Protein AF-Q57YX7-F1 (afdb_monomer)

Solvent-accessible surface area (backbone atoms only — not comparable to full-atom values): 7434 Å² total; per-residue (Å²): 115,70,69,63,53,54,65,56,40,52,56,53,41,51,52,30,53,52,58,57,72,73,58,64,79,84,63,30,66,64,47,42,55,53,31,48,54,58,35,36,46,50,50,15,45,54,49,46,52,50,48,48,52,51,50,53,54,49,50,54,50,50,46,51,54,65,68,42,92,66,94,65,63,67,71,59,50,55,56,49,71,64,62,66,80,81,72,67,78,72,78,47,72,63,57,32,50,52,44,28,50,51,52,51,50,51,52,54,49,51,54,52,51,53,52,49,53,50,50,53,50,52,50,53,52,51,54,56,62,74,76,107

Secondary structure (DSSP, 8-state):
-HHHHHHHHHHHHHHHHHHHHS--TTTHHHHHHHHHHHHHHHHHHHHHHHHHHHHHHHHHHHHHHHHS-----HHHHHHHHH--GGGG--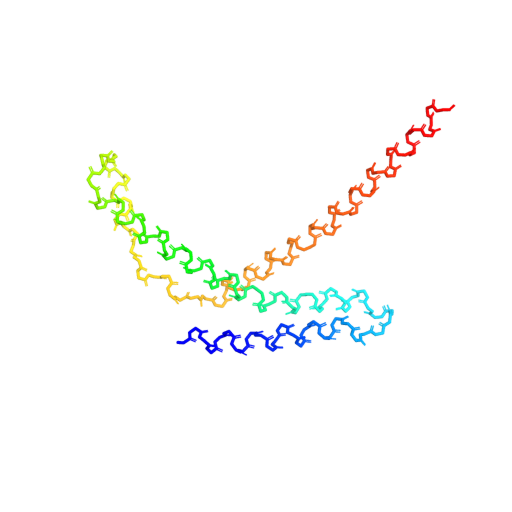--HHHHHHHHHHHHHHHHHHHHHHHHHHHHHHHHHHHHHHH-

Organism: Trypanosoma brucei brucei (strain 927/4 GUTat10.1) (NCBI:txid185431)

Mean predicted aligned error: 13.52 Å

Radius of gyration: 22.92 Å; Cα contacts (8 Å, |Δi|>4): 60; chains: 1; bounding box: 57×47×55 Å

Foldseek 3Di:
DVVVLVVVLVVQLVVLVVQLPPDDDPCNPVSNLVSVLSNLLSVLVVVLVVVLVVVLVVLVVLLVVLVPPDDDDVVSSVVSVVPDSPPSPPPDPVSSVVSSVVVSVVVVVVVVVVVVVVVVVVVVVVVVVVVD

Structure (mmCIF, N/CA/C/O backbone):
data_AF-Q57YX7-F1
#
_entry.id   AF-Q57YX7-F1
#
loop_
_atom_site.group_PDB
_atom_site.id
_atom_site.type_symbol
_atom_site.label_atom_id
_atom_site.label_alt_id
_atom_site.label_comp_id
_atom_site.label_asym_id
_atom_site.label_entity_id
_atom_site.label_seq_id
_atom_site.pdbx_PDB_ins_code
_atom_site.Cartn_x
_atom_site.Cartn_y
_atom_site.Cartn_z
_atom_site.occupancy
_atom_site.B_iso_or_equiv
_atom_site.auth_seq_id
_atom_site.auth_comp_id
_atom_site.auth_asym_id
_atom_site.auth_atom_id
_atom_site.pdbx_PDB_model_num
ATOM 1 N N . MET A 1 1 ? 3.135 -12.740 20.931 1.00 52.69 1 MET A N 1
ATOM 2 C CA . MET A 1 1 ? 3.314 -13.262 19.555 1.00 52.69 1 MET A CA 1
ATOM 3 C C . MET A 1 1 ? 3.850 -12.221 18.563 1.00 52.69 1 MET A C 1
ATOM 5 O O . MET A 1 1 ? 4.636 -12.606 17.712 1.00 52.69 1 MET A O 1
ATOM 9 N N . LEU A 1 2 ? 3.535 -10.921 18.698 1.00 52.19 2 LEU A N 1
ATOM 10 C CA . LEU A 1 2 ? 4.043 -9.844 17.817 1.00 52.19 2 LEU A CA 1
ATOM 11 C C . LEU A 1 2 ? 5.580 -9.764 17.696 1.00 52.19 2 LEU A C 1
ATOM 13 O O . LEU A 1 2 ? 6.093 -9.574 16.599 1.00 52.19 2 LEU A O 1
ATOM 17 N N . TRP A 1 3 ? 6.324 -9.986 18.786 1.00 59.34 3 TRP A N 1
ATOM 18 C CA . TRP A 1 3 ? 7.795 -9.944 18.768 1.00 59.34 3 TRP A CA 1
ATOM 19 C C . TRP A 1 3 ? 8.429 -10.977 17.824 1.00 59.34 3 TRP A C 1
ATOM 21 O O . TRP A 1 3 ? 9.420 -10.665 17.175 1.00 59.34 3 TRP A O 1
ATOM 31 N N . GLY A 1 4 ? 7.836 -12.171 17.693 1.00 61.03 4 GLY A N 1
ATOM 32 C CA . GLY A 1 4 ? 8.354 -13.221 16.807 1.00 61.03 4 GLY A CA 1
ATOM 33 C C . GLY A 1 4 ? 8.176 -12.903 15.320 1.00 61.03 4 GLY A C 1
ATOM 34 O O . GLY A 1 4 ? 9.020 -13.263 14.508 1.00 61.03 4 GLY A O 1
ATOM 35 N N . ALA A 1 5 ? 7.108 -12.183 14.959 1.00 58.38 5 ALA A N 1
ATOM 36 C CA . ALA A 1 5 ? 6.907 -11.722 13.588 1.00 58.38 5 ALA A CA 1
ATOM 37 C C . ALA A 1 5 ? 7.908 -10.615 13.225 1.00 58.38 5 ALA A C 1
ATOM 39 O O . ALA A 1 5 ? 8.499 -10.646 12.150 1.00 58.38 5 ALA A O 1
ATOM 40 N N . VAL A 1 6 ? 8.158 -9.672 14.141 1.00 63.16 6 VAL A N 1
ATOM 41 C CA . VAL A 1 6 ? 9.116 -8.574 13.919 1.00 63.16 6 VAL A CA 1
ATOM 42 C C . VAL A 1 6 ? 10.542 -9.105 13.740 1.00 63.16 6 VAL A C 1
ATOM 44 O O . VAL A 1 6 ? 11.239 -8.675 12.821 1.00 63.16 6 VAL A O 1
ATOM 47 N N . THR A 1 7 ? 10.969 -10.074 14.558 1.00 72.25 7 THR A N 1
ATOM 48 C CA . THR A 1 7 ? 12.319 -10.656 14.457 1.00 72.25 7 THR A CA 1
ATOM 49 C C . THR A 1 7 ? 12.520 -11.525 13.218 1.00 72.25 7 THR A C 1
ATOM 51 O O . THR A 1 7 ? 13.650 -11.618 12.752 1.00 72.25 7 THR A O 1
ATOM 54 N N . LEU A 1 8 ? 11.464 -12.127 12.657 1.00 66.88 8 LEU A N 1
ATOM 55 C CA . LEU A 1 8 ? 11.523 -12.864 11.386 1.00 66.88 8 LEU A CA 1
ATOM 56 C C . LEU A 1 8 ? 11.464 -11.944 10.159 1.00 66.88 8 LEU A C 1
ATOM 58 O O . LEU A 1 8 ? 12.133 -12.207 9.160 1.00 66.88 8 LEU A O 1
ATOM 62 N N . LEU A 1 9 ? 10.698 -10.852 10.225 1.00 64.06 9 LEU A N 1
ATOM 63 C CA . LEU A 1 9 ? 10.566 -9.906 9.113 1.00 64.06 9 LEU A CA 1
ATOM 64 C C . LEU A 1 9 ? 11.827 -9.060 8.922 1.00 64.06 9 LEU A C 1
ATOM 66 O O . LEU A 1 9 ? 12.225 -8.818 7.786 1.00 64.06 9 LEU A O 1
ATOM 70 N N . PHE A 1 10 ? 12.489 -8.651 10.007 1.00 67.88 10 PHE A N 1
ATOM 71 C CA . PHE A 1 10 ? 13.709 -7.844 9.939 1.00 67.88 10 PHE A CA 1
ATOM 72 C C . PHE A 1 10 ? 14.822 -8.461 9.059 1.00 67.88 10 PHE A C 1
ATOM 74 O O . PHE A 1 10 ? 15.262 -7.793 8.120 1.00 67.88 10 PHE A O 1
ATOM 81 N N . PRO A 1 11 ? 15.254 -9.725 9.256 1.00 65.75 11 PRO A N 1
ATOM 82 C CA . PRO A 1 11 ? 16.269 -10.339 8.406 1.00 65.75 11 PRO A CA 1
ATOM 83 C C . PRO A 1 11 ? 15.773 -10.571 6.976 1.00 65.75 11 PRO A C 1
ATOM 85 O O . PRO A 1 11 ? 16.565 -10.432 6.050 1.00 65.75 11 PRO A O 1
ATOM 88 N N . ALA A 1 12 ? 14.484 -10.861 6.757 1.00 66.00 12 ALA A N 1
ATOM 89 C CA . ALA A 1 12 ? 13.934 -10.999 5.406 1.00 66.00 12 ALA A CA 1
ATOM 90 C C . ALA A 1 12 ? 14.027 -9.680 4.614 1.00 66.00 12 ALA A C 1
ATOM 92 O O . ALA A 1 12 ? 14.456 -9.679 3.458 1.00 66.00 12 ALA A O 1
ATOM 93 N N . VAL A 1 13 ? 13.710 -8.546 5.255 1.00 66.56 13 VAL A N 1
ATOM 94 C CA . VAL A 1 13 ? 13.879 -7.205 4.669 1.00 66.56 13 VAL A CA 1
ATOM 95 C C . VAL A 1 13 ? 15.354 -6.937 4.371 1.00 66.56 13 VAL A C 1
ATOM 97 O O . VAL A 1 13 ? 15.687 -6.570 3.245 1.00 66.56 13 VAL A O 1
ATOM 100 N N . VAL A 1 14 ? 16.251 -7.171 5.335 1.00 69.88 14 VAL A N 1
ATOM 101 C CA . VAL A 1 14 ? 17.695 -6.926 5.166 1.00 69.88 14 VAL A CA 1
ATOM 102 C C . VAL A 1 14 ? 18.287 -7.788 4.048 1.00 69.88 14 VAL A C 1
ATOM 104 O O . VAL A 1 14 ? 19.006 -7.268 3.199 1.00 69.88 14 VAL A O 1
ATOM 107 N N . MET A 1 15 ? 17.952 -9.079 3.987 1.00 63.69 15 MET A N 1
ATOM 108 C CA . MET A 1 15 ? 18.441 -9.980 2.938 1.00 63.69 15 MET A CA 1
ATOM 109 C C . MET A 1 15 ? 17.935 -9.578 1.553 1.00 63.69 15 MET A C 1
ATOM 111 O O . MET A 1 15 ? 18.705 -9.610 0.593 1.00 63.69 15 MET A O 1
ATOM 115 N N . SER A 1 16 ? 16.675 -9.141 1.443 1.00 61.75 16 SER A N 1
ATOM 116 C CA . SER A 1 16 ? 16.149 -8.611 0.181 1.00 61.75 16 SER A CA 1
ATOM 117 C C . SER A 1 16 ? 16.910 -7.354 -0.261 1.00 61.75 16 SER A C 1
ATOM 119 O O . SER A 1 16 ? 17.285 -7.243 -1.426 1.00 61.75 16 SER A O 1
ATOM 121 N N . LEU A 1 17 ? 17.239 -6.459 0.680 1.00 62.88 17 LEU A N 1
ATOM 122 C CA . LEU A 1 17 ? 17.998 -5.235 0.425 1.00 62.88 17 LEU A CA 1
ATOM 123 C C . LEU A 1 17 ? 19.444 -5.527 -0.010 1.00 62.88 17 LEU A C 1
ATOM 125 O O . LEU A 1 17 ? 19.944 -4.893 -0.936 1.00 62.88 17 LEU A O 1
ATOM 129 N N . LEU A 1 18 ? 20.101 -6.510 0.614 1.00 62.12 18 LEU A N 1
ATOM 130 C CA . LEU A 1 18 ? 21.451 -6.949 0.242 1.00 62.12 18 LEU A CA 1
ATOM 131 C C . LEU A 1 18 ? 21.494 -7.563 -1.166 1.00 62.12 18 LEU A C 1
ATOM 133 O O . LEU A 1 18 ? 22.437 -7.324 -1.918 1.00 62.12 18 LEU A O 1
ATOM 137 N N . PHE A 1 19 ? 20.455 -8.304 -1.562 1.00 57.97 19 PHE A N 1
ATOM 138 C CA . PHE A 1 19 ? 20.348 -8.828 -2.927 1.00 57.97 19 PHE A CA 1
ATOM 139 C C . PHE A 1 19 ? 20.204 -7.714 -3.977 1.00 57.97 19 PHE A C 1
ATOM 141 O O . PHE A 1 19 ? 20.759 -7.835 -5.069 1.00 57.97 19 PHE A O 1
ATOM 148 N N . ILE A 1 20 ? 19.523 -6.607 -3.646 1.00 57.12 20 ILE A N 1
ATOM 149 C CA . ILE A 1 20 ? 19.394 -5.433 -4.531 1.00 57.12 20 ILE A CA 1
ATOM 150 C C . ILE A 1 20 ? 20.761 -4.781 -4.791 1.00 57.12 20 ILE A C 1
ATOM 152 O O . ILE A 1 20 ? 21.021 -4.309 -5.901 1.00 57.12 20 ILE A O 1
ATOM 156 N N . THR A 1 21 ? 21.640 -4.729 -3.786 1.00 60.44 21 THR A N 1
ATOM 157 C CA . THR A 1 21 ? 22.908 -3.989 -3.881 1.00 60.44 21 THR A CA 1
ATOM 158 C C . THR A 1 21 ? 24.044 -4.785 -4.530 1.00 60.44 21 THR A C 1
ATOM 160 O O . THR A 1 21 ? 24.915 -4.167 -5.140 1.00 60.44 21 THR A O 1
ATOM 163 N N . ALA A 1 22 ? 24.033 -6.122 -4.463 1.00 57.44 22 ALA A N 1
ATOM 164 C CA . ALA A 1 22 ? 25.165 -6.965 -4.874 1.00 57.44 22 ALA A CA 1
ATOM 165 C C . ALA A 1 22 ? 25.178 -7.435 -6.356 1.00 57.44 22 ALA A C 1
ATOM 167 O O . ALA A 1 22 ? 26.126 -8.098 -6.772 1.00 57.44 22 ALA A O 1
ATOM 168 N N . GLY A 1 23 ? 24.158 -7.130 -7.171 1.00 45.78 23 GLY A N 1
ATOM 169 C CA . GLY A 1 23 ? 23.998 -7.691 -8.530 1.00 45.78 23 GLY A CA 1
ATOM 170 C C . GLY A 1 23 ? 24.662 -6.925 -9.698 1.00 45.78 23 GLY A C 1
ATOM 171 O O . GLY A 1 23 ? 24.572 -5.700 -9.793 1.00 45.78 23 GLY A O 1
ATOM 172 N N . VAL A 1 24 ? 25.259 -7.688 -10.628 1.00 48.38 24 VAL A N 1
ATOM 173 C CA . VAL A 1 24 ? 25.961 -7.314 -11.887 1.00 48.38 24 VAL A CA 1
ATOM 174 C C . VAL A 1 24 ? 25.090 -6.462 -12.857 1.00 48.38 24 VAL A C 1
ATOM 176 O O . VAL A 1 24 ? 23.893 -6.728 -12.978 1.00 48.38 24 VAL A O 1
ATOM 179 N N . PRO A 1 25 ? 25.659 -5.456 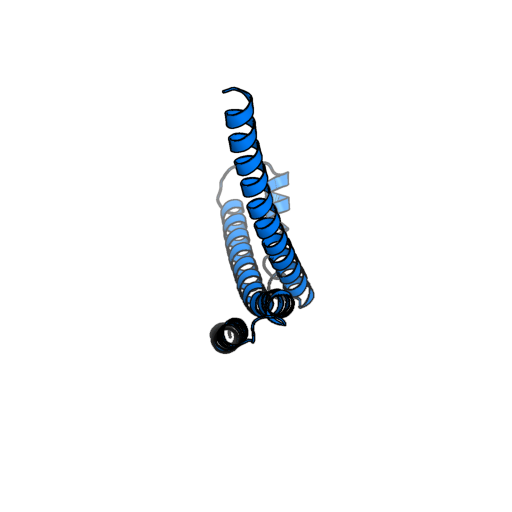-13.573 1.00 55.25 25 PRO A N 1
ATOM 180 C CA . PRO A 1 25 ? 24.955 -4.306 -14.181 1.00 55.25 25 PRO A CA 1
ATOM 181 C C . PRO A 1 25 ? 23.900 -4.549 -15.277 1.00 55.25 25 PRO A C 1
ATOM 183 O O . PRO A 1 25 ? 22.937 -3.782 -15.318 1.00 55.25 25 PRO A O 1
ATOM 186 N N . ASP A 1 26 ? 24.014 -5.575 -16.125 1.00 54.81 26 ASP A N 1
ATOM 187 C CA . ASP A 1 26 ? 23.088 -5.740 -17.269 1.00 54.81 26 ASP A CA 1
ATOM 188 C C . ASP A 1 26 ? 21.856 -6.600 -16.951 1.00 54.81 26 ASP A C 1
ATOM 190 O O . ASP A 1 26 ? 20.750 -6.326 -17.415 1.00 54.81 26 ASP A O 1
ATOM 194 N N . ILE A 1 27 ? 22.001 -7.565 -16.042 1.00 55.97 27 ILE A N 1
ATOM 195 C CA . ILE A 1 27 ? 20.887 -8.316 -15.431 1.00 55.97 27 ILE A CA 1
ATOM 196 C C . ILE A 1 27 ? 20.129 -7.430 -14.413 1.00 55.97 27 ILE A C 1
ATOM 198 O O . ILE A 1 27 ? 18.989 -7.695 -14.021 1.00 55.97 27 ILE A O 1
ATOM 202 N N . ARG A 1 28 ? 20.745 -6.306 -14.029 1.00 54.97 28 ARG A N 1
ATOM 203 C CA . ARG A 1 28 ? 20.338 -5.422 -12.940 1.00 54.97 28 ARG A CA 1
ATOM 204 C C . ARG A 1 28 ? 18.965 -4.794 -13.136 1.00 54.97 28 ARG A C 1
ATOM 206 O O . ARG A 1 28 ? 18.262 -4.674 -12.153 1.00 54.97 28 ARG A O 1
ATOM 213 N N . ARG A 1 29 ? 18.516 -4.416 -14.341 1.00 62.75 29 ARG A N 1
ATOM 214 C CA . ARG A 1 29 ? 17.202 -3.736 -14.473 1.00 62.75 29 ARG A CA 1
ATOM 215 C C . ARG A 1 29 ? 16.024 -4.654 -14.136 1.00 62.75 29 ARG A C 1
ATOM 217 O O . ARG A 1 29 ? 15.197 -4.286 -13.308 1.00 62.75 29 ARG A O 1
ATOM 224 N N . CYS A 1 30 ? 15.974 -5.851 -14.727 1.00 57.94 30 CYS A N 1
ATOM 225 C CA . CYS A 1 30 ? 14.940 -6.834 -14.382 1.00 57.94 30 CYS A CA 1
ATOM 226 C C . CYS A 1 30 ? 15.098 -7.302 -12.934 1.00 57.94 30 CYS A C 1
ATOM 228 O O . CYS A 1 30 ? 14.123 -7.301 -12.185 1.00 57.94 30 CYS A O 1
ATOM 230 N N . CYS A 1 31 ? 16.328 -7.615 -12.510 1.00 65.88 31 CYS A N 1
ATOM 231 C CA . CYS A 1 31 ? 16.569 -8.057 -11.142 1.00 65.88 31 CYS A CA 1
ATOM 232 C C . CYS A 1 31 ? 16.252 -6.985 -10.103 1.00 65.88 31 CYS A C 1
ATOM 234 O O . CYS A 1 31 ? 15.700 -7.339 -9.076 1.00 65.88 31 CYS A O 1
ATOM 236 N N . ILE A 1 32 ? 16.490 -5.694 -10.357 1.00 69.56 32 ILE A N 1
ATOM 237 C CA . ILE A 1 32 ? 16.100 -4.618 -9.435 1.00 69.56 32 ILE A CA 1
ATOM 238 C C . ILE A 1 32 ? 14.590 -4.672 -9.204 1.00 69.56 32 ILE A C 1
ATOM 240 O O . ILE A 1 32 ? 14.168 -4.664 -8.055 1.00 69.56 32 ILE A O 1
ATOM 244 N N . HIS A 1 33 ? 13.771 -4.781 -10.254 1.00 69.88 33 HIS A N 1
ATOM 245 C CA . HIS A 1 33 ? 12.316 -4.824 -10.084 1.00 69.88 33 HIS A CA 1
ATOM 246 C C . HIS A 1 33 ? 11.838 -6.107 -9.396 1.00 69.88 33 HIS A C 1
ATOM 248 O O . HIS A 1 33 ? 10.981 -6.035 -8.516 1.00 69.88 33 HIS A O 1
ATOM 254 N N . SER A 1 34 ? 12.417 -7.265 -9.730 1.00 66.81 34 SER A N 1
ATOM 255 C CA . SER A 1 34 ? 12.120 -8.526 -9.037 1.00 66.81 34 SER A CA 1
ATOM 256 C C . SER A 1 34 ? 12.543 -8.491 -7.567 1.00 66.81 34 SER A C 1
ATOM 258 O O . SER A 1 34 ? 11.807 -8.957 -6.701 1.00 66.81 34 SER A O 1
ATOM 260 N N . CYS A 1 35 ? 13.698 -7.904 -7.259 1.00 71.38 35 CYS A N 1
ATOM 261 C CA . CYS A 1 35 ? 14.178 -7.749 -5.893 1.00 71.38 35 CYS A CA 1
ATOM 262 C C . CYS A 1 35 ? 13.342 -6.729 -5.113 1.00 71.38 35 CYS A C 1
ATOM 264 O O . CYS A 1 35 ? 13.063 -6.960 -3.942 1.00 71.38 35 CYS A O 1
ATOM 266 N N . VAL A 1 36 ? 12.882 -5.647 -5.749 1.00 75.56 36 VAL A N 1
ATOM 267 C CA . VAL A 1 36 ? 11.915 -4.723 -5.142 1.00 75.56 36 VAL A CA 1
ATOM 268 C C . VAL A 1 36 ? 10.613 -5.461 -4.842 1.00 75.56 36 VAL A C 1
ATOM 270 O O . VAL A 1 36 ? 10.130 -5.372 -3.721 1.00 75.56 36 VAL A O 1
ATOM 273 N N . ALA A 1 37 ? 10.080 -6.253 -5.778 1.00 71.38 37 ALA A N 1
ATOM 274 C CA . ALA A 1 37 ? 8.886 -7.060 -5.529 1.00 71.38 37 ALA A CA 1
ATOM 275 C C . ALA A 1 37 ? 9.075 -8.007 -4.329 1.00 71.38 37 ALA A C 1
ATOM 277 O O . ALA A 1 37 ? 8.206 -8.080 -3.464 1.00 71.38 37 ALA A O 1
ATOM 278 N N . ALA A 1 38 ? 10.232 -8.669 -4.228 1.00 71.25 38 ALA A N 1
ATOM 279 C CA . ALA A 1 38 ? 10.565 -9.523 -3.089 1.00 71.25 38 ALA A CA 1
ATOM 280 C C . ALA A 1 38 ? 10.681 -8.736 -1.770 1.00 71.25 38 ALA A C 1
ATOM 282 O O . ALA A 1 38 ? 10.177 -9.187 -0.743 1.00 71.25 38 ALA A O 1
ATOM 283 N N . ALA A 1 39 ? 11.289 -7.546 -1.794 1.00 78.88 39 ALA A N 1
ATOM 284 C CA . ALA A 1 39 ? 11.416 -6.660 -0.635 1.00 78.88 39 ALA A CA 1
ATOM 285 C C . ALA A 1 39 ? 10.070 -6.069 -0.180 1.00 78.88 39 ALA A C 1
ATOM 287 O O . ALA A 1 39 ? 9.888 -5.760 0.999 1.00 78.88 39 ALA A O 1
ATOM 288 N N . LEU A 1 40 ? 9.106 -5.937 -1.095 1.00 78.75 40 LEU A N 1
ATOM 289 C CA . LEU A 1 40 ? 7.767 -5.447 -0.784 1.00 78.75 40 LEU A CA 1
ATOM 290 C C . LEU A 1 40 ? 6.918 -6.470 -0.030 1.00 78.75 40 LEU A C 1
ATOM 292 O O . LEU A 1 40 ? 6.008 -6.059 0.676 1.00 78.75 40 LEU A O 1
ATOM 296 N N . VAL A 1 41 ? 7.205 -7.773 -0.119 1.00 74.75 41 VAL A N 1
ATOM 297 C CA . VAL A 1 41 ? 6.446 -8.806 0.610 1.00 74.75 41 VAL A CA 1
ATOM 298 C C . VAL A 1 41 ? 6.509 -8.614 2.133 1.00 74.75 41 VAL A C 1
ATOM 300 O O . VAL A 1 41 ? 5.451 -8.496 2.752 1.00 74.75 41 VAL A O 1
ATOM 303 N N . PRO A 1 42 ? 7.688 -8.536 2.783 1.00 78.44 42 PRO A N 1
ATOM 304 C CA . PRO A 1 42 ? 7.738 -8.294 4.222 1.00 78.44 42 PRO A CA 1
ATOM 305 C C . PRO A 1 42 ? 7.198 -6.908 4.600 1.00 78.44 42 PRO A C 1
ATOM 307 O O . PRO A 1 42 ? 6.587 -6.760 5.658 1.00 78.44 42 PRO A O 1
ATOM 310 N N . LEU A 1 43 ? 7.361 -5.905 3.729 1.00 82.19 43 LEU A N 1
ATOM 311 C CA . LEU A 1 43 ? 6.750 -4.592 3.931 1.00 82.19 43 LEU A CA 1
ATOM 312 C C . LEU A 1 43 ? 5.218 -4.679 3.905 1.00 82.19 43 LEU A C 1
ATOM 314 O O . LEU A 1 43 ? 4.563 -4.078 4.748 1.00 82.19 43 LEU A O 1
ATOM 318 N N . ALA A 1 44 ? 4.647 -5.461 2.991 1.00 80.00 44 ALA A N 1
ATOM 319 C CA . ALA A 1 44 ? 3.214 -5.693 2.896 1.00 80.00 44 ALA A CA 1
ATOM 320 C C . ALA A 1 44 ? 2.672 -6.382 4.145 1.00 80.00 44 ALA A C 1
ATOM 322 O O . ALA A 1 44 ? 1.629 -5.978 4.645 1.00 80.00 44 ALA A O 1
ATOM 323 N N . VAL A 1 45 ? 3.399 -7.362 4.692 1.00 80.50 45 VAL A N 1
ATOM 324 C CA . VAL A 1 45 ? 3.049 -7.984 5.978 1.00 80.50 45 VAL A CA 1
ATOM 325 C C . VAL A 1 45 ? 3.030 -6.935 7.089 1.00 80.50 45 VAL A C 1
ATOM 327 O O . VAL A 1 45 ? 2.058 -6.856 7.835 1.00 80.50 45 VAL A O 1
ATOM 330 N N . LEU A 1 46 ? 4.071 -6.102 7.190 1.00 84.94 46 LEU A N 1
ATOM 331 C CA . LEU A 1 46 ? 4.152 -5.059 8.214 1.00 84.94 46 LEU A CA 1
ATOM 332 C C . LEU A 1 46 ? 3.011 -4.040 8.088 1.00 84.94 46 LEU A C 1
ATOM 334 O O . LEU A 1 46 ? 2.384 -3.689 9.085 1.00 84.94 46 LEU A O 1
ATOM 338 N N . VAL A 1 47 ? 2.727 -3.589 6.865 1.00 83.94 47 VAL A N 1
ATOM 339 C CA . VAL A 1 47 ? 1.633 -2.657 6.569 1.00 83.94 47 VAL A CA 1
ATOM 340 C C . VAL A 1 47 ? 0.286 -3.294 6.882 1.00 83.94 47 VAL A C 1
ATOM 342 O O . VAL A 1 47 ? -0.535 -2.655 7.529 1.00 83.94 47 VAL A O 1
ATOM 345 N N . ALA A 1 48 ? 0.062 -4.549 6.494 1.00 83.69 48 ALA A N 1
ATOM 346 C CA . ALA A 1 48 ? -1.187 -5.247 6.763 1.00 83.69 48 ALA A CA 1
ATOM 347 C C . ALA A 1 48 ? -1.417 -5.411 8.275 1.00 83.69 48 ALA A C 1
ATOM 349 O O . ALA A 1 48 ? -2.492 -5.076 8.759 1.00 83.69 48 ALA A O 1
ATOM 350 N N . ILE A 1 49 ? -0.385 -5.794 9.038 1.00 84.50 49 ILE A N 1
ATOM 351 C CA . ILE A 1 49 ? -0.440 -5.830 10.509 1.00 84.50 49 ILE A CA 1
ATOM 352 C C . ILE A 1 49 ? -0.744 -4.437 11.078 1.00 84.50 49 ILE A C 1
ATOM 354 O O . ILE A 1 49 ? -1.600 -4.303 11.950 1.00 84.50 49 ILE A O 1
ATOM 358 N N . GLY A 1 50 ? -0.066 -3.395 10.590 1.00 83.38 50 GLY A N 1
ATOM 359 C CA . GLY A 1 50 ? -0.295 -2.019 11.030 1.00 83.38 50 GLY A CA 1
ATOM 360 C C . GLY A 1 50 ? -1.724 -1.543 10.764 1.00 83.38 50 GLY A C 1
ATOM 361 O O . GLY A 1 50 ? -2.340 -0.943 11.641 1.00 83.38 50 GLY A O 1
ATOM 362 N N . ILE A 1 51 ? -2.274 -1.865 9.590 1.00 84.75 51 ILE A N 1
ATOM 363 C CA . ILE A 1 51 ? -3.664 -1.580 9.225 1.00 84.75 51 ILE A CA 1
ATOM 364 C C . ILE A 1 51 ? -4.619 -2.348 10.139 1.00 84.75 51 ILE A C 1
ATOM 366 O O . ILE A 1 51 ? -5.546 -1.740 10.664 1.00 84.75 51 ILE A O 1
ATOM 370 N N . SER A 1 52 ? -4.386 -3.640 10.387 1.00 83.69 52 SER A N 1
ATOM 371 C CA . SER A 1 52 ? -5.218 -4.435 11.299 1.00 83.69 52 SER A CA 1
ATOM 372 C C . SER A 1 52 ? -5.252 -3.835 12.705 1.00 83.69 52 SER A C 1
ATOM 374 O O . SER A 1 52 ? -6.328 -3.689 13.275 1.00 83.69 52 SER A O 1
ATOM 376 N N . ILE A 1 53 ? -4.098 -3.421 13.241 1.00 85.50 53 ILE A N 1
ATOM 377 C CA . ILE A 1 53 ? -4.012 -2.770 14.556 1.00 85.50 53 ILE A CA 1
ATOM 378 C C . ILE A 1 53 ? -4.735 -1.417 14.542 1.00 85.50 53 ILE A C 1
ATOM 380 O O . ILE A 1 53 ? -5.486 -1.110 15.463 1.00 85.50 53 ILE A O 1
ATOM 384 N N . ALA A 1 54 ? -4.534 -0.599 13.507 1.00 85.12 54 ALA A N 1
ATOM 385 C CA . ALA A 1 54 ? -5.177 0.709 13.406 1.00 85.12 54 ALA A CA 1
ATOM 386 C C . ALA A 1 54 ? -6.705 0.599 13.278 1.00 85.12 54 ALA A C 1
ATOM 388 O O . ALA A 1 54 ? -7.429 1.383 13.890 1.00 85.12 54 ALA A O 1
ATOM 389 N N . LEU A 1 55 ? -7.197 -0.378 12.511 1.00 83.81 55 LEU A N 1
ATOM 390 C CA . LEU A 1 55 ? -8.625 -0.655 12.371 1.00 83.81 55 LEU A CA 1
ATOM 391 C C . LEU A 1 55 ? -9.233 -1.141 13.686 1.00 83.81 55 LEU A C 1
ATOM 393 O O . LEU A 1 55 ? -10.290 -0.646 14.063 1.00 83.81 55 LEU A O 1
ATOM 397 N N . ASP A 1 56 ? -8.552 -2.038 14.402 1.00 84.88 56 ASP A N 1
ATOM 398 C CA . ASP A 1 56 ? -8.976 -2.498 15.728 1.00 84.88 56 ASP A CA 1
ATOM 399 C C . ASP A 1 56 ? -9.114 -1.320 16.711 1.00 84.88 56 ASP A C 1
ATOM 401 O O . ASP A 1 56 ? -10.173 -1.112 17.303 1.00 84.88 56 ASP A O 1
ATOM 405 N N . GLN A 1 57 ? -8.099 -0.451 16.784 1.00 85.56 57 GLN A N 1
ATOM 406 C CA . GLN A 1 57 ? -8.139 0.759 17.616 1.00 85.56 57 GLN A CA 1
ATOM 407 C C . GLN A 1 57 ? -9.247 1.736 17.193 1.00 85.56 57 GLN A C 1
ATOM 409 O O . GLN A 1 57 ? -9.923 2.317 18.042 1.00 85.56 57 GLN A O 1
ATOM 414 N N . CYS A 1 58 ? -9.460 1.910 15.888 1.00 83.44 58 CYS A N 1
ATOM 415 C CA . CYS A 1 58 ? -10.512 2.775 15.357 1.00 83.44 58 CYS A CA 1
ATOM 416 C C . CYS A 1 58 ? -11.909 2.255 15.721 1.00 83.44 58 CYS A C 1
ATOM 418 O O . CYS A 1 58 ? -12.772 3.032 16.124 1.00 83.44 58 CYS A O 1
ATOM 420 N N . ILE A 1 59 ? -12.128 0.943 15.633 1.00 83.50 59 ILE A N 1
ATOM 421 C CA . ILE A 1 59 ? -13.406 0.312 15.977 1.00 83.50 59 ILE A CA 1
ATOM 422 C C . ILE A 1 59 ? -13.665 0.398 17.475 1.00 83.50 59 ILE A C 1
ATOM 424 O O . ILE A 1 59 ? -14.772 0.759 17.871 1.00 83.50 59 ILE A O 1
ATOM 428 N N . LEU A 1 60 ? -12.652 0.146 18.308 1.00 84.62 60 LEU A N 1
ATOM 429 C CA . LEU A 1 60 ? -12.756 0.345 19.754 1.00 84.62 60 LEU A CA 1
ATOM 430 C C . LEU A 1 60 ? -13.120 1.796 20.092 1.00 84.62 60 LEU A C 1
ATOM 432 O O . LEU A 1 60 ? -14.030 2.030 20.886 1.00 84.62 60 LEU A O 1
ATOM 436 N N . TYR A 1 61 ? -12.473 2.767 19.441 1.00 82.94 61 TYR A N 1
ATOM 437 C CA . TYR A 1 61 ? -12.783 4.185 19.615 1.00 82.94 61 TYR A CA 1
ATOM 438 C C . TYR A 1 61 ? -14.210 4.535 19.171 1.00 82.94 61 TYR A C 1
ATOM 440 O O . TYR A 1 61 ? -14.931 5.220 19.893 1.00 82.94 61 TYR A O 1
ATOM 448 N N . LEU A 1 62 ? -14.647 4.046 18.007 1.00 82.56 62 LEU A N 1
ATOM 449 C CA . LEU A 1 62 ? -16.000 4.265 17.485 1.00 82.56 62 LEU A CA 1
ATOM 450 C C . LEU A 1 62 ? -17.073 3.644 18.384 1.00 82.56 62 LEU A C 1
ATOM 452 O O . LEU A 1 62 ? -18.120 4.254 18.602 1.00 82.56 62 LEU A O 1
ATOM 456 N N . HIS A 1 63 ? -16.814 2.453 18.922 1.00 82.31 63 HIS A N 1
ATOM 457 C CA . HIS A 1 63 ? -17.727 1.766 19.832 1.00 82.31 63 HIS A CA 1
ATOM 458 C C . HIS A 1 63 ? -17.847 2.493 21.171 1.00 82.31 63 HIS A C 1
ATOM 460 O O . HIS A 1 63 ? -18.954 2.664 21.685 1.00 82.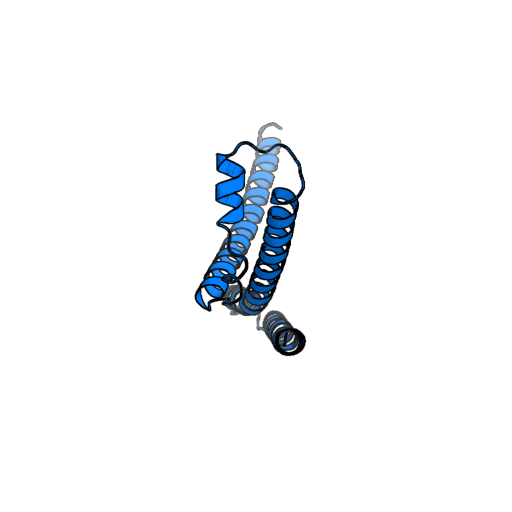31 63 HIS A O 1
ATOM 466 N N . GLU A 1 64 ? -16.730 2.984 21.712 1.00 83.75 64 GLU A N 1
ATOM 467 C CA . GLU A 1 64 ? -16.731 3.818 22.916 1.00 83.75 64 GLU A CA 1
ATOM 468 C C . GLU A 1 64 ? -17.444 5.155 22.667 1.00 83.75 64 GLU A C 1
ATOM 470 O O . GLU A 1 64 ? -18.291 5.569 23.459 1.00 83.75 64 GLU A O 1
ATOM 475 N N . ALA A 1 65 ? -17.207 5.793 21.516 1.00 80.94 65 ALA A N 1
ATOM 476 C CA . ALA A 1 65 ? -17.904 7.013 21.120 1.00 80.94 65 ALA A CA 1
ATOM 477 C C . ALA A 1 65 ? -19.423 6.796 20.987 1.00 80.94 65 ALA A C 1
ATOM 479 O O . ALA A 1 65 ? -20.198 7.640 21.433 1.00 80.94 65 ALA A O 1
ATOM 480 N N . ALA A 1 66 ? -19.861 5.658 20.440 1.00 77.56 66 ALA A N 1
ATOM 481 C CA . ALA A 1 66 ? -21.2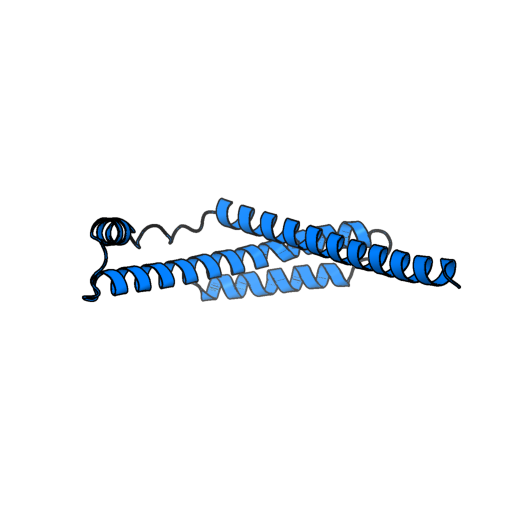77 5.293 20.339 1.00 77.56 66 ALA A CA 1
ATOM 482 C C . ALA A 1 66 ? -21.933 4.975 21.698 1.00 77.56 66 ALA A C 1
ATOM 484 O O . ALA A 1 66 ? -23.157 5.086 21.838 1.00 77.56 66 ALA A O 1
ATOM 485 N N . ARG A 1 67 ? -21.144 4.551 22.695 1.00 76.56 67 ARG A N 1
ATOM 486 C CA . ARG A 1 67 ? -21.595 4.372 24.086 1.00 76.56 67 ARG A CA 1
ATOM 487 C C . ARG A 1 67 ? -21.644 5.687 24.850 1.00 76.56 67 ARG A C 1
ATOM 489 O O . ARG A 1 67 ? -22.541 5.866 25.674 1.00 76.56 67 ARG A O 1
ATOM 496 N N . SER A 1 68 ? -20.707 6.592 24.581 1.00 77.38 68 SER A N 1
ATOM 497 C CA . SER A 1 68 ? -20.709 7.928 25.166 1.00 77.38 68 SER A CA 1
ATOM 498 C C . SER A 1 68 ? -21.970 8.686 24.731 1.00 77.38 68 SER A C 1
ATOM 500 O O . SER A 1 68 ? -22.436 8.541 23.603 1.00 77.38 68 SER A O 1
ATOM 502 N N . ALA A 1 69 ? -22.565 9.461 25.641 1.00 64.75 69 ALA A N 1
ATOM 503 C CA . ALA A 1 69 ? -23.905 10.048 25.519 1.00 64.75 69 ALA A CA 1
ATOM 504 C C . ALA A 1 69 ? -24.037 11.191 24.483 1.00 64.75 69 ALA A C 1
ATOM 506 O O . ALA A 1 69 ? -24.815 12.126 24.675 1.00 64.75 69 ALA A O 1
ATOM 507 N N . ILE A 1 70 ? -23.281 11.145 23.387 1.00 69.06 70 ILE A N 1
ATOM 508 C CA . ILE A 1 70 ? -23.401 12.092 22.284 1.00 69.06 70 ILE A CA 1
ATOM 509 C C . ILE A 1 70 ? -24.693 11.757 21.518 1.00 69.06 70 ILE A C 1
ATOM 511 O O . ILE A 1 70 ? -24.872 10.609 21.100 1.00 69.06 70 ILE A O 1
ATOM 515 N N . PRO A 1 71 ? -25.611 12.722 21.315 1.00 68.00 71 PRO A N 1
ATOM 516 C CA . PRO A 1 71 ? -26.833 12.495 20.555 1.00 68.00 71 PRO A CA 1
ATOM 517 C C . PRO A 1 71 ? -26.489 12.211 19.088 1.00 68.00 71 PRO A C 1
ATOM 519 O O . PRO A 1 71 ? -26.268 13.119 18.291 1.00 68.00 71 PRO A O 1
ATOM 522 N N . GLN A 1 72 ? -26.426 10.930 18.732 1.00 61.38 72 GLN A N 1
ATOM 523 C CA . GLN A 1 72 ? -26.301 10.465 17.356 1.00 61.38 72 GLN A CA 1
ATOM 524 C C . GLN A 1 72 ? -27.673 10.049 16.809 1.00 61.38 72 GLN A C 1
ATOM 526 O O . GLN A 1 72 ? -28.503 9.528 17.562 1.00 61.38 72 GLN A O 1
ATOM 531 N N . PRO A 1 73 ? -27.931 10.235 15.501 1.00 74.69 73 PRO A N 1
ATOM 532 C CA . PRO A 1 73 ? -29.165 9.765 14.888 1.00 74.69 73 PRO A CA 1
ATOM 533 C C . PRO A 1 73 ? -29.270 8.231 15.027 1.00 74.69 73 PRO A C 1
ATOM 535 O O . PRO A 1 73 ? -28.276 7.526 14.815 1.00 74.69 73 PRO A O 1
ATOM 538 N N . PRO A 1 74 ? -30.464 7.691 15.350 1.00 72.81 74 PRO A N 1
ATOM 539 C CA . PRO A 1 74 ? -30.662 6.272 15.652 1.00 72.81 74 PRO A CA 1
ATOM 540 C C . PRO A 1 74 ? -30.080 5.288 14.619 1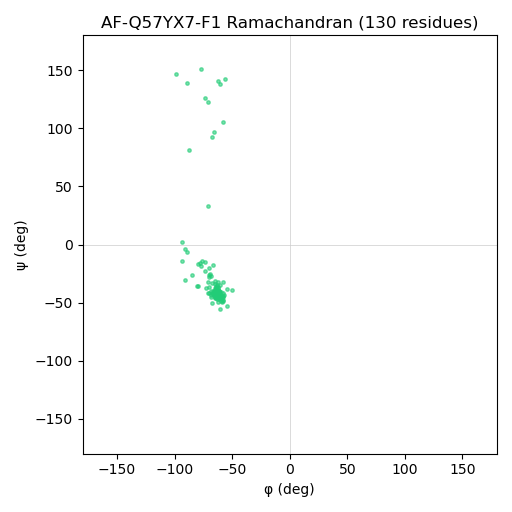.00 72.81 74 PRO A C 1
ATOM 542 O O . PRO A 1 74 ? -29.494 4.296 15.060 1.00 72.81 74 PRO A O 1
ATOM 545 N N . PRO A 1 75 ? -30.138 5.517 13.284 1.00 78.62 75 PRO A N 1
ATOM 546 C CA . PRO A 1 75 ? -29.560 4.562 12.336 1.00 78.62 75 PRO A CA 1
ATOM 547 C C . PRO A 1 75 ? -28.042 4.408 12.486 1.00 78.62 75 PRO A C 1
ATOM 549 O O . PRO A 1 75 ? -27.534 3.298 12.341 1.00 78.62 75 PRO A O 1
ATOM 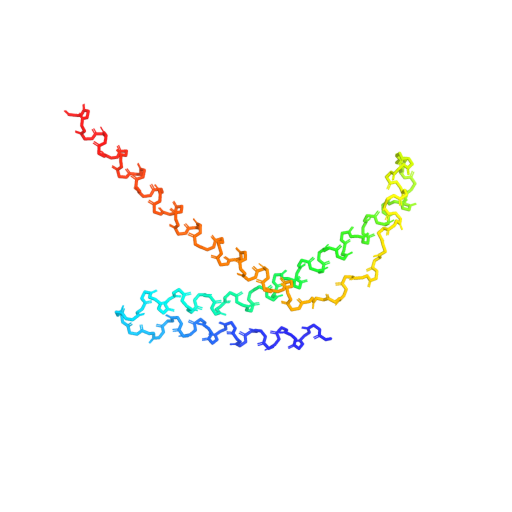552 N N . LEU A 1 76 ? -27.317 5.483 12.824 1.00 73.25 76 LEU A N 1
ATOM 553 C CA . LEU A 1 76 ? -25.861 5.424 12.989 1.00 73.25 76 LEU A CA 1
ATOM 554 C C . LEU A 1 76 ? -25.480 4.640 14.239 1.00 73.25 76 LEU A C 1
ATOM 556 O O . LEU A 1 76 ? -24.593 3.794 14.184 1.00 73.25 76 LEU A O 1
ATOM 560 N N . ARG A 1 77 ? -26.195 4.852 15.348 1.00 71.06 77 ARG A N 1
ATOM 561 C CA . ARG A 1 77 ? -25.939 4.120 16.592 1.00 71.06 77 ARG A CA 1
ATOM 562 C C . ARG A 1 77 ? -26.148 2.614 16.419 1.00 71.06 77 ARG A C 1
ATOM 564 O O . ARG A 1 77 ? -25.341 1.829 16.907 1.00 71.06 77 ARG A O 1
ATOM 571 N N . HIS A 1 78 ? -27.201 2.206 15.708 1.00 75.06 78 HIS A N 1
ATOM 572 C CA . HIS A 1 78 ? -27.439 0.791 15.415 1.00 75.06 78 HIS A CA 1
ATOM 573 C C . HIS A 1 78 ? -26.368 0.198 14.495 1.00 75.06 78 HIS A C 1
ATOM 575 O O . HIS A 1 78 ? -25.892 -0.899 14.773 1.00 75.06 78 HIS A O 1
ATOM 581 N N . ALA A 1 79 ? -25.951 0.923 13.451 1.00 77.00 79 ALA A N 1
ATOM 582 C CA . ALA A 1 79 ? -24.879 0.479 12.562 1.00 77.00 79 ALA A CA 1
ATOM 583 C C . ALA A 1 79 ? -23.538 0.328 13.303 1.00 77.00 79 ALA A C 1
ATOM 585 O O . ALA A 1 79 ? -22.844 -0.667 13.119 1.00 77.00 79 ALA A O 1
ATOM 586 N N . LEU A 1 80 ? -23.201 1.268 14.193 1.00 70.00 80 LEU A N 1
ATOM 587 C CA . LEU A 1 80 ? -21.967 1.224 14.983 1.00 70.00 80 LEU A CA 1
ATOM 588 C C . LEU A 1 80 ? -21.957 0.069 15.990 1.00 70.00 80 LEU A C 1
ATOM 590 O O . LEU A 1 80 ? -20.943 -0.603 16.126 1.00 70.00 80 LEU A O 1
ATOM 594 N N . LEU A 1 81 ? -23.084 -0.221 16.648 1.00 72.25 81 LEU A N 1
ATOM 595 C CA . LEU A 1 81 ? -23.186 -1.361 17.569 1.00 72.25 81 LEU A CA 1
ATOM 596 C C . LEU A 1 81 ? -23.160 -2.725 16.859 1.00 72.25 81 LEU A C 1
ATOM 598 O O . LEU A 1 81 ? -22.878 -3.735 17.503 1.00 72.25 81 LEU A O 1
ATOM 602 N N . GLN A 1 82 ? -23.464 -2.772 15.558 1.00 75.94 82 GLN A N 1
ATOM 603 C CA . GLN A 1 82 ? -23.330 -3.987 14.748 1.00 75.94 82 GLN A CA 1
ATOM 604 C C . GLN A 1 82 ? -21.881 -4.283 14.348 1.00 75.94 82 GLN A C 1
ATOM 606 O O . GLN A 1 82 ? -21.593 -5.430 13.999 1.00 75.94 82 GLN A O 1
ATOM 611 N N . LEU A 1 83 ? -20.965 -3.305 14.415 1.00 68.88 83 LEU A N 1
ATOM 612 C CA . LEU A 1 83 ? -19.539 -3.580 14.253 1.00 68.88 83 LEU A CA 1
ATOM 613 C C . LEU A 1 83 ? -19.057 -4.400 15.455 1.00 68.88 83 LEU A C 1
ATOM 615 O O . LEU A 1 83 ? -18.678 -3.876 16.499 1.00 68.88 83 LEU A O 1
ATOM 619 N N . LYS A 1 84 ? -19.091 -5.724 15.310 1.00 67.56 84 LYS A N 1
ATOM 620 C CA . LYS A 1 84 ? -18.519 -6.648 16.282 1.00 67.56 84 LYS A CA 1
ATOM 621 C C . LYS A 1 84 ? -16.984 -6.553 16.204 1.00 67.56 84 LYS A C 1
ATOM 623 O O . LYS A 1 84 ? -16.440 -6.813 15.132 1.00 67.56 84 LYS A O 1
ATOM 628 N N . PRO A 1 85 ? -16.275 -6.241 17.305 1.00 64.31 85 PRO A N 1
ATOM 629 C CA . PRO A 1 85 ? -14.813 -6.114 17.297 1.00 64.31 85 PRO A CA 1
ATOM 630 C C . PRO A 1 85 ? -14.074 -7.443 17.036 1.00 64.31 85 PRO A C 1
ATOM 632 O O . PRO A 1 85 ? -12.915 -7.440 16.639 1.00 64.31 85 PRO A O 1
ATOM 635 N N . ASP A 1 86 ? -14.732 -8.594 17.198 1.00 63.06 86 ASP A N 1
ATOM 636 C CA . ASP A 1 86 ? -14.030 -9.883 17.294 1.00 63.06 86 ASP A CA 1
ATOM 637 C C . ASP A 1 86 ? -13.490 -10.461 15.969 1.00 63.06 86 ASP A C 1
ATOM 639 O O . ASP A 1 86 ? -12.709 -11.411 16.002 1.00 63.06 86 ASP A O 1
ATOM 643 N N . SER A 1 87 ? -13.890 -9.963 14.790 1.00 58.44 87 SER A N 1
ATOM 644 C CA . SER A 1 87 ? -13.580 -10.649 13.518 1.00 58.44 87 SER A CA 1
ATOM 645 C C . SER A 1 87 ? -12.304 -10.188 12.803 1.00 58.44 87 SER A C 1
ATOM 647 O O . SER A 1 87 ? -12.014 -10.691 11.722 1.00 58.44 87 SER A O 1
ATOM 649 N N . LEU A 1 88 ? -11.532 -9.250 13.359 1.00 59.12 88 LEU A N 1
ATOM 650 C CA . LEU A 1 88 ? -10.366 -8.673 12.665 1.00 59.12 88 LEU A CA 1
ATOM 651 C C . LEU A 1 88 ? -9.047 -9.419 12.891 1.00 59.12 88 LEU A C 1
ATOM 653 O O . LEU A 1 88 ? -8.047 -9.090 12.256 1.00 59.12 88 LEU A O 1
ATOM 657 N N . MET A 1 89 ? -9.016 -10.427 13.768 1.00 63.91 89 MET A N 1
ATOM 658 C CA . MET A 1 89 ? -7.759 -11.100 14.117 1.00 63.91 89 MET A CA 1
ATOM 659 C C . MET A 1 89 ? -7.258 -12.112 13.080 1.00 63.91 89 MET A C 1
ATOM 661 O O . MET A 1 89 ? -6.086 -12.489 13.125 1.00 63.91 89 MET A O 1
ATOM 665 N N . THR A 1 90 ? -8.087 -12.554 12.134 1.00 72.88 90 THR A N 1
ATOM 666 C CA . THR A 1 90 ? -7.614 -13.446 11.069 1.00 72.88 90 THR A CA 1
ATOM 667 C C . THR A 1 90 ? -7.081 -12.619 9.911 1.00 72.88 90 THR A C 1
ATOM 669 O O . THR A 1 90 ? -7.779 -12.415 8.922 1.00 72.88 90 THR A O 1
ATOM 672 N N . LEU A 1 91 ? -5.838 -12.145 10.032 1.00 72.75 91 LEU A N 1
ATOM 673 C CA . LEU A 1 91 ? -5.090 -11.647 8.880 1.00 72.75 91 LEU A CA 1
ATOM 674 C C . LEU A 1 91 ? -5.004 -12.790 7.863 1.00 72.75 91 LEU A C 1
ATOM 676 O O . LEU A 1 91 ? -4.284 -13.769 8.085 1.00 72.75 91 LEU A O 1
ATOM 680 N N . SER A 1 92 ? -5.774 -12.714 6.780 1.00 81.00 92 SER A N 1
ATOM 681 C CA . SER A 1 92 ? -5.738 -13.759 5.772 1.00 81.00 92 SER A CA 1
ATOM 682 C C . SER A 1 92 ? -4.483 -13.596 4.917 1.00 81.00 92 SER A C 1
ATOM 684 O O . SER A 1 92 ? -3.963 -12.497 4.710 1.00 81.00 92 SER A O 1
ATOM 686 N N . PHE A 1 93 ? -3.980 -14.708 4.384 1.00 77.25 93 PHE A N 1
ATOM 687 C CA . PHE A 1 93 ? -2.879 -14.665 3.421 1.00 77.25 93 PHE A CA 1
ATOM 688 C C . PHE A 1 93 ? -3.235 -13.815 2.187 1.00 77.25 93 PHE A C 1
ATOM 690 O O . PHE A 1 93 ? -2.377 -13.133 1.631 1.00 77.25 93 PHE A O 1
ATOM 697 N N . LEU A 1 94 ? -4.516 -13.808 1.805 1.00 78.69 94 LEU A N 1
ATOM 698 C CA . LEU A 1 94 ? -5.049 -13.011 0.707 1.00 78.69 94 LEU A CA 1
ATOM 699 C C . LEU A 1 94 ? -4.947 -11.503 0.994 1.00 78.69 94 LEU A C 1
ATOM 701 O O . LEU A 1 94 ? -4.560 -10.755 0.099 1.00 78.69 94 LEU A O 1
ATOM 705 N N . ASP A 1 95 ? -5.186 -11.059 2.232 1.00 81.38 95 ASP A N 1
ATOM 706 C CA . ASP A 1 95 ? -5.047 -9.642 2.612 1.00 81.38 95 ASP A CA 1
ATOM 707 C C . ASP A 1 95 ? -3.607 -9.158 2.419 1.00 81.38 95 ASP A C 1
ATOM 709 O O . ASP A 1 95 ? -3.362 -8.107 1.824 1.00 81.38 95 ASP A O 1
ATOM 713 N N . VAL A 1 96 ? -2.634 -9.967 2.849 1.00 79.44 96 VAL A N 1
ATOM 714 C CA . VAL A 1 96 ? -1.208 -9.670 2.659 1.00 79.44 96 VAL A CA 1
ATOM 715 C C . VAL A 1 96 ? -0.858 -9.595 1.172 1.00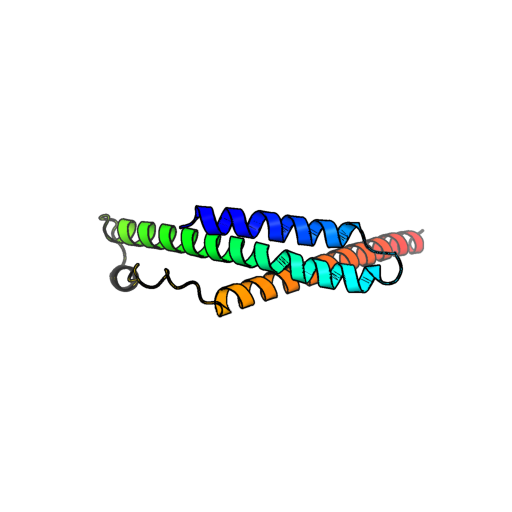 79.44 96 VAL A C 1
ATOM 717 O O . VAL A 1 96 ? -0.131 -8.691 0.759 1.00 79.44 96 VAL A O 1
ATOM 720 N N . GLN A 1 97 ? -1.387 -10.509 0.351 1.00 78.06 97 GLN A N 1
ATOM 721 C CA . GLN A 1 97 ? -1.166 -10.493 -1.096 1.00 78.06 97 GLN A CA 1
ATOM 722 C C . GLN A 1 97 ? -1.754 -9.246 -1.761 1.00 78.06 97 GLN A C 1
ATOM 724 O O . GLN A 1 97 ? -1.072 -8.624 -2.575 1.00 78.06 97 GLN A O 1
ATOM 729 N N . ILE A 1 98 ? -2.980 -8.846 -1.406 1.00 81.12 98 ILE A N 1
ATOM 730 C CA . ILE A 1 98 ? -3.603 -7.626 -1.937 1.00 81.12 98 ILE A CA 1
ATOM 731 C C . ILE A 1 98 ? -2.760 -6.403 -1.575 1.00 81.12 98 ILE A C 1
ATOM 733 O O . ILE A 1 98 ? -2.474 -5.584 -2.449 1.00 81.12 98 ILE A O 1
ATOM 737 N N . VAL A 1 99 ? -2.309 -6.294 -0.321 1.00 83.00 99 VAL A N 1
ATOM 738 C CA . VAL A 1 99 ? -1.445 -5.186 0.115 1.00 83.00 99 VAL A CA 1
ATOM 739 C C . VAL A 1 99 ? -0.115 -5.201 -0.644 1.00 83.00 99 VAL A C 1
ATOM 741 O O . VAL A 1 99 ? 0.342 -4.149 -1.087 1.00 83.00 99 VAL A O 1
ATOM 744 N N . ALA A 1 100 ? 0.488 -6.371 -0.868 1.00 80.00 100 ALA A N 1
ATOM 745 C CA . ALA A 1 100 ? 1.727 -6.491 -1.638 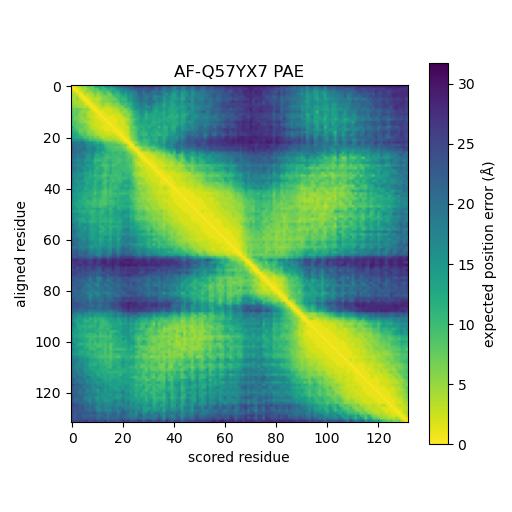1.00 80.00 100 ALA A CA 1
ATOM 746 C C . ALA A 1 100 ? 1.552 -6.046 -3.096 1.00 80.00 100 ALA A C 1
ATOM 748 O O . ALA A 1 100 ? 2.375 -5.288 -3.613 1.00 80.00 100 ALA A O 1
ATOM 749 N N . ILE A 1 101 ? 0.460 -6.462 -3.745 1.00 80.25 101 ILE A N 1
ATOM 750 C CA . ILE A 1 101 ? 0.115 -6.040 -5.108 1.00 80.25 101 ILE A CA 1
ATOM 751 C C . ILE A 1 101 ? -0.111 -4.529 -5.145 1.00 80.25 101 ILE A C 1
ATOM 753 O O . ILE A 1 101 ? 0.425 -3.853 -6.019 1.00 80.25 101 ILE A O 1
ATOM 757 N N . PHE A 1 102 ? -0.852 -3.982 -4.181 1.00 83.31 102 PHE A N 1
ATOM 758 C CA . PHE A 1 102 ? -1.109 -2.548 -4.099 1.00 83.31 102 PHE A CA 1
ATOM 759 C C . PHE A 1 102 ? 0.187 -1.745 -3.941 1.00 83.31 102 PHE A C 1
ATOM 761 O O . PHE A 1 102 ? 0.403 -0.768 -4.661 1.00 83.31 102 PHE A O 1
ATOM 768 N N . LEU A 1 103 ? 1.096 -2.193 -3.069 1.00 83.44 103 LEU A N 1
ATOM 769 C CA . LEU A 1 103 ? 2.415 -1.584 -2.916 1.00 83.44 103 LEU A CA 1
ATOM 770 C C . LEU A 1 103 ? 3.229 -1.671 -4.212 1.00 83.44 103 LEU A C 1
ATOM 772 O O . LEU A 1 103 ? 3.818 -0.673 -4.625 1.00 83.44 103 LEU A O 1
ATOM 776 N N . PHE A 1 104 ? 3.219 -2.812 -4.899 1.00 80.62 104 PHE A N 1
ATOM 777 C CA . PHE A 1 104 ? 3.929 -2.967 -6.169 1.00 80.62 104 PHE A CA 1
ATOM 778 C C . PHE A 1 104 ? 3.372 -2.056 -7.274 1.00 80.62 104 PHE A C 1
ATOM 780 O O . PHE A 1 104 ? 4.137 -1.412 -7.995 1.00 80.62 104 PHE A O 1
ATOM 787 N N . VAL A 1 105 ? 2.047 -1.929 -7.372 1.00 80.62 105 VAL A N 1
ATOM 788 C CA . VAL A 1 105 ? 1.391 -0.998 -8.304 1.00 80.62 105 VAL A CA 1
ATOM 789 C C . VAL A 1 105 ? 1.739 0.448 -7.955 1.00 80.62 105 VAL A C 1
ATOM 791 O O . VAL A 1 105 ? 2.068 1.225 -8.850 1.00 80.62 105 VAL A O 1
ATOM 794 N N . SER A 1 106 ? 1.735 0.810 -6.668 1.00 85.56 106 SER A N 1
ATOM 795 C CA . SER A 1 106 ? 2.110 2.155 -6.213 1.00 85.56 106 SER A CA 1
ATOM 796 C C . SER A 1 106 ? 3.566 2.501 -6.557 1.00 85.56 106 SER A C 1
ATOM 798 O O . SER A 1 106 ? 3.845 3.604 -7.025 1.00 85.56 106 SER A O 1
ATOM 800 N N . TYR A 1 107 ? 4.478 1.532 -6.440 1.00 83.44 107 TYR A N 1
ATOM 801 C CA . TYR A 1 107 ? 5.869 1.660 -6.869 1.00 83.44 107 TYR A CA 1
ATOM 802 C C . TYR A 1 107 ? 5.989 1.878 -8.385 1.00 83.44 107 TYR A C 1
ATOM 804 O O . TYR A 1 107 ? 6.673 2.804 -8.827 1.00 83.44 107 TYR A O 1
ATOM 812 N N . GLY A 1 108 ? 5.282 1.081 -9.194 1.00 81.69 108 GLY A N 1
ATOM 813 C CA . GLY A 1 108 ? 5.236 1.270 -10.647 1.00 81.69 108 GLY A CA 1
ATOM 814 C C . GLY A 1 108 ? 4.674 2.641 -11.039 1.00 81.69 108 GLY A C 1
ATOM 815 O O . GLY A 1 108 ? 5.226 3.319 -11.908 1.00 81.69 108 GLY A O 1
ATOM 816 N N . LEU A 1 109 ? 3.626 3.093 -10.345 1.00 83.00 109 LEU A N 1
ATOM 817 C CA . LEU A 1 109 ? 3.032 4.411 -10.550 1.00 83.00 109 LEU A CA 1
ATOM 818 C C . LEU A 1 109 ? 4.008 5.538 -10.193 1.00 83.00 109 LEU A C 1
ATOM 820 O O . LEU A 1 109 ? 4.092 6.520 -10.926 1.00 83.00 109 LEU A O 1
ATOM 824 N N . GLN A 1 110 ? 4.783 5.399 -9.116 1.00 86.81 110 GLN A N 1
ATOM 825 C CA . GLN A 1 110 ? 5.797 6.383 -8.736 1.00 86.81 110 GLN A CA 1
ATOM 826 C C . GLN A 1 110 ? 6.883 6.531 -9.811 1.00 86.81 110 GLN A C 1
ATOM 828 O O . GLN A 1 110 ? 7.259 7.656 -10.146 1.00 86.81 110 GLN A O 1
ATOM 833 N N . ILE A 1 111 ? 7.354 5.422 -10.390 1.00 83.81 111 ILE A N 1
ATOM 834 C CA . ILE A 1 111 ? 8.310 5.449 -11.510 1.00 83.81 111 ILE A CA 1
ATOM 835 C C . ILE A 1 111 ? 7.700 6.153 -12.723 1.00 83.81 111 ILE A C 1
ATOM 837 O O . ILE A 1 111 ? 8.341 7.006 -13.340 1.00 83.81 111 ILE A O 1
ATOM 841 N N . LEU A 1 112 ? 6.448 5.827 -13.052 1.00 82.94 112 LEU A N 1
ATOM 842 C CA . LEU A 1 112 ? 5.747 6.453 -14.168 1.00 82.94 112 LEU A CA 1
ATOM 843 C C . LEU A 1 112 ? 5.605 7.967 -13.961 1.00 82.94 112 LEU A C 1
ATOM 845 O O . LEU A 1 112 ? 5.876 8.740 -14.878 1.00 82.94 112 LEU A O 1
ATOM 849 N N . LEU A 1 113 ? 5.228 8.396 -12.753 1.00 88.31 113 LEU A N 1
ATOM 850 C CA . LEU A 1 113 ? 5.111 9.809 -12.394 1.00 88.31 113 LEU A CA 1
ATOM 851 C C . LEU A 1 113 ? 6.456 10.532 -12.487 1.00 88.31 113 LEU A C 1
ATOM 853 O O . LEU A 1 113 ? 6.502 11.651 -12.993 1.00 88.31 113 LEU A O 1
ATOM 857 N N . TYR A 1 114 ? 7.546 9.896 -12.053 1.00 90.62 114 TYR A N 1
ATOM 858 C CA . TYR A 1 114 ? 8.889 10.457 -12.184 1.00 90.62 114 TYR A CA 1
ATOM 859 C C . TYR A 1 114 ? 9.242 10.727 -13.655 1.00 90.62 114 TYR A C 1
ATOM 861 O O . TYR A 1 114 ? 9.593 11.851 -14.016 1.00 90.62 114 TYR A O 1
ATOM 869 N N . HIS A 1 115 ? 9.037 9.739 -14.530 1.00 91.00 115 HIS A N 1
ATOM 870 C CA . HIS A 1 115 ? 9.269 9.909 -15.965 1.00 91.00 115 HIS A CA 1
ATOM 871 C C . HIS A 1 115 ? 8.337 10.940 -16.605 1.00 91.00 115 HIS A C 1
ATOM 873 O O . HIS A 1 115 ? 8.772 11.713 -17.459 1.00 91.00 115 HIS A O 1
ATOM 879 N N . LEU A 1 116 ? 7.073 11.000 -16.183 1.00 91.62 116 LEU A N 1
ATOM 880 C CA . LEU A 1 116 ? 6.127 11.998 -16.674 1.00 91.62 116 LEU A CA 1
ATOM 881 C C . LEU A 1 116 ? 6.585 13.420 -16.319 1.00 91.62 116 LEU A C 1
ATOM 883 O O . LEU A 1 116 ? 6.563 14.303 -17.176 1.00 91.62 116 LEU A O 1
ATOM 887 N N . VAL A 1 117 ? 7.040 13.643 -15.081 1.00 94.31 117 VAL A N 1
ATOM 888 C CA . VAL A 1 117 ? 7.573 14.939 -14.632 1.00 94.31 117 VAL A CA 1
ATOM 889 C C . VAL A 1 117 ? 8.802 15.340 -15.446 1.00 94.31 117 VAL A C 1
ATOM 891 O O . VAL A 1 117 ? 8.909 16.503 -15.849 1.00 94.31 117 VAL A O 1
ATOM 894 N N . ASP A 1 118 ? 9.698 14.399 -15.739 1.00 93.94 118 ASP A N 1
ATOM 895 C CA . ASP A 1 118 ? 10.873 14.658 -16.571 1.00 93.94 118 ASP A CA 1
ATOM 896 C C . ASP A 1 118 ? 10.488 15.015 -18.009 1.00 93.94 118 ASP A C 1
ATOM 898 O O . ASP A 1 118 ? 10.959 16.025 -18.535 1.00 93.94 118 ASP A O 1
ATOM 902 N N . ILE A 1 119 ? 9.572 14.268 -18.632 1.00 93.00 119 ILE A N 1
ATOM 903 C CA . ILE A 1 119 ? 9.069 14.572 -19.981 1.00 93.00 119 ILE A CA 1
ATOM 904 C C . ILE A 1 119 ? 8.443 15.972 -20.015 1.00 93.00 119 ILE A C 1
ATOM 906 O O . ILE A 1 119 ? 8.768 16.776 -20.890 1.00 93.00 119 ILE A O 1
ATOM 910 N N . VAL A 1 120 ? 7.604 16.313 -19.032 1.00 94.38 120 VAL A N 1
ATOM 911 C CA . VAL A 1 120 ? 6.998 17.650 -18.919 1.00 94.38 120 VAL A CA 1
ATOM 912 C C . VAL A 1 120 ? 8.069 18.731 -18.746 1.00 94.38 120 VAL A C 1
ATOM 914 O O . VAL A 1 120 ? 7.979 19.801 -19.357 1.00 94.38 120 VAL A O 1
ATOM 917 N N . ARG A 1 121 ? 9.116 18.468 -17.955 1.00 95.00 121 ARG A N 1
ATOM 918 C CA . ARG A 1 121 ? 10.254 19.382 -17.786 1.00 95.00 121 ARG A CA 1
ATOM 919 C C . ARG A 1 121 ? 11.000 19.595 -19.105 1.00 95.00 121 ARG A C 1
ATOM 921 O O . ARG A 1 121 ? 11.273 20.746 -19.452 1.00 95.00 121 ARG A O 1
ATOM 928 N N . TYR A 1 122 ? 11.282 18.534 -19.860 1.00 94.50 122 TYR A N 1
ATOM 929 C CA . TYR A 1 122 ? 11.929 18.627 -21.171 1.00 94.50 122 TYR A CA 1
ATOM 930 C C . TYR A 1 122 ? 11.072 19.380 -22.189 1.00 94.50 122 TYR A C 1
ATOM 932 O O . TYR A 1 122 ? 11.588 20.260 -22.878 1.00 94.50 122 TYR A O 1
ATOM 940 N N . LEU A 1 123 ? 9.761 19.127 -22.229 1.00 94.25 123 LEU A N 1
ATOM 941 C CA . LEU A 1 123 ? 8.827 19.868 -23.082 1.00 94.25 123 LEU A CA 1
ATOM 942 C C . LEU A 1 123 ? 8.793 21.356 -22.721 1.00 94.25 123 LEU A C 1
ATOM 944 O O . LEU A 1 123 ? 8.804 22.209 -23.607 1.00 94.25 123 LEU A O 1
ATOM 948 N N . LYS A 1 124 ? 8.828 21.697 -21.427 1.00 93.69 124 LYS A N 1
ATOM 949 C CA . LYS A 1 124 ? 8.889 23.093 -20.968 1.00 93.69 124 LYS A CA 1
ATOM 950 C C . LYS A 1 124 ? 10.181 23.787 -21.407 1.00 93.69 124 LYS A C 1
ATOM 952 O O . LYS A 1 124 ? 10.133 24.951 -21.803 1.00 93.69 124 LYS A O 1
ATOM 957 N N . ILE A 1 125 ? 11.322 23.097 -21.344 1.00 94.19 125 ILE A N 1
ATOM 958 C CA . ILE A 1 125 ? 12.616 23.623 -21.810 1.00 94.19 125 ILE A CA 1
ATOM 959 C C . ILE A 1 125 ? 12.619 23.773 -23.337 1.00 94.19 125 ILE A C 1
ATOM 961 O O . ILE A 1 125 ? 13.024 24.819 -23.837 1.00 94.19 125 ILE A O 1
ATOM 965 N N . SER A 1 126 ? 12.131 22.772 -24.071 1.00 93.00 126 SER A N 1
ATOM 966 C CA . SER A 1 126 ? 12.023 22.806 -25.535 1.00 93.00 126 SER A CA 1
ATOM 967 C C . SER A 1 126 ? 11.120 23.950 -26.005 1.00 93.00 126 SER A C 1
ATOM 969 O O . SER A 1 126 ? 11.532 24.760 -26.831 1.00 93.00 126 SER A O 1
ATOM 971 N N . ARG A 1 127 ? 9.950 24.126 -25.374 1.00 93.56 127 ARG A N 1
ATOM 972 C CA . ARG A 1 127 ? 9.053 25.258 -25.642 1.00 93.56 127 ARG A CA 1
ATOM 973 C C . ARG A 1 127 ? 9.737 26.607 -25.417 1.00 93.56 127 ARG A C 1
ATOM 975 O O . ARG A 1 127 ? 9.544 27.509 -26.219 1.00 93.56 127 ARG A O 1
ATOM 982 N N . ARG A 1 128 ? 10.535 26.763 -24.352 1.00 92.69 128 ARG A N 1
ATOM 983 C CA . ARG A 1 128 ? 11.296 28.007 -24.117 1.00 92.69 128 ARG A CA 1
ATOM 984 C C . ARG A 1 128 ? 12.308 28.288 -25.226 1.00 92.69 128 ARG A C 1
ATOM 986 O O . ARG A 1 128 ? 12.468 29.444 -25.583 1.00 92.69 128 ARG A O 1
ATOM 993 N N . ARG A 1 129 ? 12.958 27.252 -25.767 1.00 92.38 129 ARG A N 1
ATOM 994 C CA . ARG A 1 129 ? 13.912 27.391 -26.879 1.00 92.38 129 ARG A CA 1
ATOM 995 C C . ARG A 1 129 ? 13.246 27.748 -28.208 1.00 92.38 129 ARG A C 1
ATOM 997 O O . ARG A 1 129 ? 13.897 28.372 -29.020 1.00 92.38 129 ARG A O 1
ATOM 1004 N N . LEU A 1 130 ? 11.989 27.357 -28.424 1.00 89.31 130 LEU A N 1
ATOM 1005 C CA . LEU A 1 130 ? 11.245 27.676 -29.652 1.00 89.31 130 LEU A CA 1
ATOM 1006 C C . LEU A 1 130 ? 10.658 29.098 -29.673 1.00 89.31 130 LEU A C 1
ATOM 1008 O O . LEU A 1 130 ? 10.232 29.555 -30.726 1.00 89.31 130 LEU A O 1
ATOM 1012 N N . VAL A 1 131 ? 10.561 29.763 -28.518 1.00 87.69 131 VAL A N 1
ATOM 1013 C CA . VAL A 1 131 ? 10.024 31.135 -28.400 1.00 87.69 131 VAL A CA 1
ATOM 1014 C C . VAL A 1 131 ? 11.135 32.197 -28.463 1.00 87.69 131 VAL A C 1
ATOM 1016 O O . VAL A 1 131 ? 10.828 33.375 -28.624 1.00 87.69 131 VAL A O 1
ATOM 1019 N N . MET A 1 132 ? 12.403 31.795 -28.324 1.00 74.88 132 MET A N 1
ATOM 1020 C CA . MET A 1 132 ? 13.583 32.650 -28.529 1.00 74.88 132 MET A CA 1
ATOM 1021 C C . MET A 1 132 ? 14.037 32.578 -29.982 1.00 74.88 132 MET A C 1
ATOM 1023 O O . MET A 1 132 ? 14.445 33.637 -30.499 1.00 74.88 132 MET A O 1
#

Sequence (132 aa):
MLWGAVTLLFPAVVMSLLFITAGVPDIRRCCIHSCVAAALVPLAVLVAIGISIALDQCILYLHEAARSAIPQPPPLRHALL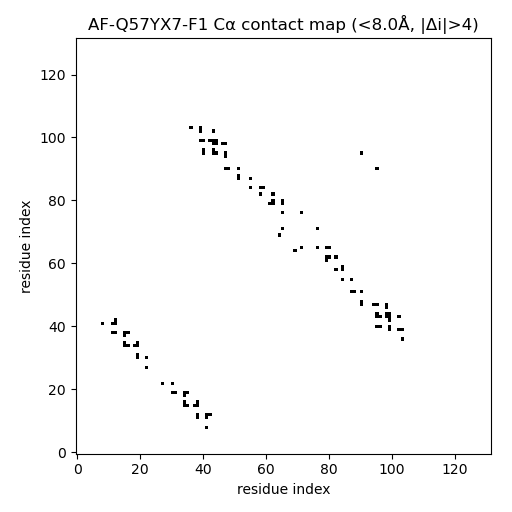QLKPDSLMTLSFLDVQIVAIFLFVSYGLQILLYHLVDIVRYLKISRRRLVM

Nearest PDB structures (foldseek):
  4nab-assembly1_A  TM=4.481E-01  e=3.934E+00  Oryctolagus cuniculus

pLDDT: mean 75.55, std 11.7, range [45.78, 95.0]